Protein AF-A0A0D0E527-F1 (afdb_monomer_lite)

pLDDT: mean 85.64, std 10.83, range [58.16, 96.81]

Sequence (55 aa):
NLNPIEEAFSKIKAWIHQNSDVFAADNGMFYDMYEALFVVTVEDAQGYIRHSGYF

Radius of gyration: 13.01 Å; chains: 1; bounding box: 32×14×32 Å

Structure (mmCIF, N/CA/C/O backbone):
data_AF-A0A0D0E527-F1
#
_entry.id   AF-A0A0D0E527-F1
#
loop_
_atom_site.group_PDB
_atom_site.id
_atom_site.type_symbol
_atom_site.label_atom_id
_atom_site.label_alt_id
_atom_site.label_comp_id
_atom_site.label_asym_id
_atom_site.label_entity_id
_atom_site.label_seq_id
_atom_site.pdbx_PDB_ins_code
_atom_site.Cartn_x
_atom_site.Cartn_y
_atom_site.Cartn_z
_atom_site.occupancy
_atom_site.B_iso_or_equiv
_atom_site.auth_seq_id
_atom_site.auth_comp_id
_atom_site.auth_asym_id
_atom_site.auth_atom_id
_atom_site.pdbx_PDB_model_num
ATOM 1 N N . ASN A 1 1 ? -0.583 3.727 13.492 1.00 58.16 1 ASN A N 1
ATOM 2 C CA . ASN A 1 1 ? -1.410 4.665 12.717 1.00 58.16 1 ASN A CA 1
ATOM 3 C C . ASN A 1 1 ? -2.659 3.950 12.263 1.00 58.16 1 ASN A C 1
ATOM 5 O O . ASN A 1 1 ? -2.552 2.804 11.860 1.00 58.16 1 ASN A O 1
ATOM 9 N N . LEU A 1 2 ? -3.813 4.602 12.408 1.00 74.94 2 LEU A N 1
ATOM 10 C CA . LEU A 1 2 ? -5.138 4.057 12.084 1.00 74.94 2 LEU A CA 1
ATOM 11 C C . LEU A 1 2 ? -5.653 4.614 10.748 1.00 74.94 2 LEU A C 1
ATOM 13 O O . LEU A 1 2 ? -6.853 4.753 10.580 1.00 74.94 2 LEU A O 1
ATOM 17 N N . ASN A 1 3 ? -4.776 5.059 9.844 1.00 90.12 3 ASN A N 1
ATOM 18 C CA . ASN A 1 3 ? -5.218 5.513 8.531 1.00 90.12 3 ASN A CA 1
ATOM 19 C C . ASN A 1 3 ? -4.964 4.391 7.518 1.00 90.12 3 ASN A C 1
ATOM 21 O O . ASN A 1 3 ? -3.798 4.044 7.302 1.00 90.12 3 ASN A O 1
ATOM 25 N N . PRO A 1 4 ? -6.006 3.863 6.855 1.00 92.94 4 PRO A N 1
ATOM 26 C CA . PRO A 1 4 ? -5.868 2.718 5.958 1.00 92.94 4 PRO A CA 1
ATOM 27 C C . PRO A 1 4 ? -4.960 3.017 4.761 1.00 92.94 4 PRO A C 1
ATOM 29 O O . PRO A 1 4 ? -4.359 2.108 4.186 1.00 92.94 4 PRO A O 1
ATOM 32 N N . ILE A 1 5 ? -4.798 4.298 4.409 1.00 94.19 5 ILE A N 1
ATOM 33 C CA . ILE A 1 5 ? -3.895 4.708 3.335 1.00 94.19 5 ILE A CA 1
ATOM 34 C C . ILE A 1 5 ? -2.428 4.408 3.664 1.00 94.19 5 ILE A C 1
ATOM 36 O O . ILE A 1 5 ? -1.634 4.137 2.767 1.00 94.19 5 ILE A O 1
ATOM 40 N N . GLU A 1 6 ? -2.050 4.423 4.943 1.00 95.25 6 GLU A N 1
ATOM 41 C CA . GLU A 1 6 ? -0.670 4.165 5.345 1.00 95.25 6 GLU A CA 1
ATOM 42 C C . GLU A 1 6 ? -0.291 2.692 5.203 1.00 95.25 6 GLU A C 1
ATOM 44 O O . GLU A 1 6 ? 0.843 2.384 4.828 1.00 95.25 6 GLU A O 1
ATOM 49 N N . GLU A 1 7 ? -1.234 1.782 5.455 1.00 94.44 7 GLU A N 1
ATOM 50 C CA . GLU A 1 7 ? -1.045 0.348 5.225 1.00 94.44 7 GLU A CA 1
ATOM 51 C C . GLU A 1 7 ? -0.915 0.056 3.726 1.00 94.44 7 GLU A C 1
ATOM 53 O O . GLU A 1 7 ? 0.035 -0.616 3.313 1.00 94.44 7 GLU A O 1
ATOM 58 N N . ALA A 1 8 ? -1.771 0.670 2.901 1.00 95.25 8 ALA A N 1
ATOM 59 C CA . ALA A 1 8 ? -1.680 0.581 1.445 1.00 95.25 8 ALA A CA 1
ATOM 60 C C . ALA A 1 8 ? -0.320 1.080 0.920 1.00 95.25 8 ALA A C 1
ATOM 62 O O . ALA A 1 8 ? 0.381 0.354 0.211 1.00 95.25 8 ALA A O 1
ATOM 63 N N . PHE A 1 9 ? 0.118 2.278 1.330 1.00 94.62 9 PHE A N 1
ATOM 64 C CA . PHE A 1 9 ? 1.435 2.799 0.945 1.00 94.62 9 PHE A CA 1
ATOM 65 C C . PHE A 1 9 ? 2.589 1.941 1.469 1.00 94.62 9 PHE A C 1
ATOM 67 O O . PHE A 1 9 ? 3.629 1.851 0.816 1.00 94.62 9 PHE A O 1
ATOM 74 N N . SER A 1 10 ? 2.445 1.312 2.637 1.00 94.44 10 SER A N 1
ATOM 75 C CA . SER A 1 10 ? 3.469 0.412 3.175 1.00 94.44 10 SER A CA 1
ATOM 76 C C . SER A 1 10 ? 3.614 -0.849 2.325 1.00 94.44 10 SER A C 1
ATOM 78 O O . SER A 1 10 ? 4.745 -1.233 2.022 1.00 94.44 10 SER A O 1
ATOM 80 N N . LYS A 1 11 ? 2.502 -1.436 1.863 1.00 94.56 11 LYS A N 1
ATOM 81 C CA . LYS A 1 11 ? 2.520 -2.584 0.946 1.00 94.56 11 LYS A CA 1
ATOM 82 C C . LYS A 1 11 ? 3.125 -2.225 -0.414 1.00 94.56 11 LYS A C 1
ATOM 84 O O . LYS A 1 11 ? 3.998 -2.949 -0.887 1.00 94.56 11 LYS A O 1
ATOM 89 N N . ILE A 1 12 ? 2.737 -1.084 -0.992 1.00 93.88 12 ILE A N 1
ATOM 90 C CA . ILE A 1 12 ? 3.293 -0.588 -2.264 1.00 93.88 12 ILE A CA 1
ATOM 91 C C . ILE A 1 12 ? 4.811 -0.401 -2.151 1.00 93.88 12 ILE A C 1
ATOM 93 O O . ILE A 1 12 ? 5.562 -0.938 -2.960 1.00 93.88 12 ILE A O 1
ATOM 97 N N . LYS A 1 13 ? 5.289 0.286 -1.105 1.00 91.75 13 LYS A N 1
ATOM 98 C CA . LYS A 1 13 ? 6.733 0.479 -0.876 1.00 91.75 13 LYS A CA 1
ATOM 99 C C . LYS A 1 13 ? 7.480 -0.845 -0.704 1.00 91.75 13 LYS A C 1
ATOM 101 O O . LYS A 1 13 ? 8.571 -0.997 -1.245 1.00 91.75 13 LYS A O 1
ATOM 106 N N . ALA A 1 14 ? 6.908 -1.796 0.037 1.00 92.75 14 ALA A N 1
ATOM 107 C CA . ALA A 1 14 ? 7.515 -3.111 0.226 1.00 92.75 14 ALA A CA 1
ATOM 108 C C . ALA A 1 14 ? 7.639 -3.877 -1.099 1.00 92.75 14 ALA A C 1
ATOM 110 O O . ALA A 1 14 ? 8.684 -4.468 -1.362 1.00 92.75 14 ALA A O 1
ATOM 111 N N . TRP A 1 15 ? 6.611 -3.816 -1.948 1.00 91.31 15 TRP A N 1
ATOM 112 C CA . TRP A 1 15 ? 6.640 -4.428 -3.273 1.00 91.31 15 TRP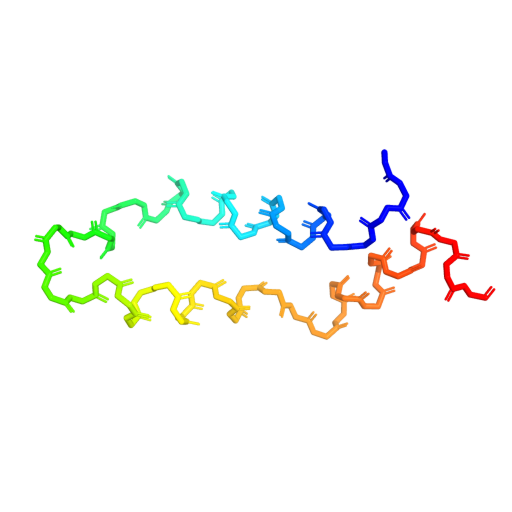 A CA 1
ATOM 113 C C . TRP A 1 15 ? 7.680 -3.773 -4.184 1.00 91.31 15 TRP A C 1
ATOM 115 O O . TRP A 1 15 ? 8.480 -4.482 -4.786 1.00 91.31 15 TRP A O 1
ATOM 125 N N . ILE A 1 16 ? 7.742 -2.437 -4.220 1.00 87.75 16 ILE A N 1
ATOM 126 C CA . ILE A 1 16 ? 8.750 -1.700 -4.998 1.00 87.75 16 ILE A CA 1
ATOM 127 C C . ILE A 1 16 ? 10.164 -2.100 -4.568 1.00 87.75 16 ILE A C 1
ATOM 129 O O . ILE A 1 16 ? 11.003 -2.381 -5.414 1.00 87.75 16 ILE A O 1
ATOM 133 N N . HIS A 1 17 ? 10.434 -2.186 -3.261 1.00 88.00 17 HIS A N 1
ATOM 134 C CA . HIS A 1 17 ? 11.744 -2.620 -2.768 1.00 88.00 17 HIS A CA 1
ATOM 135 C C . HIS A 1 17 ? 12.094 -4.064 -3.155 1.00 88.00 17 HIS A C 1
ATOM 137 O O . HIS A 1 17 ? 13.264 -4.360 -3.368 1.00 88.00 17 HIS A O 1
ATOM 143 N N . GLN A 1 18 ? 11.111 -4.964 -3.231 1.00 88.00 18 GLN A N 1
ATOM 144 C CA . GLN A 1 18 ? 11.327 -6.358 -3.642 1.00 88.00 18 GLN A CA 1
ATOM 145 C C . GLN A 1 18 ? 11.504 -6.512 -5.156 1.00 88.00 18 GLN A C 1
ATOM 147 O O . GLN A 1 18 ? 12.104 -7.487 -5.599 1.00 88.00 18 GLN A O 1
ATOM 152 N N . ASN A 1 19 ? 10.990 -5.559 -5.934 1.00 85.12 19 ASN A N 1
ATOM 153 C CA . ASN A 1 19 ? 10.986 -5.572 -7.393 1.00 85.12 19 ASN A CA 1
ATOM 154 C C . ASN A 1 19 ? 11.790 -4.393 -7.960 1.00 85.12 19 ASN A C 1
ATOM 156 O O . ASN A 1 19 ? 11.508 -3.930 -9.059 1.00 85.12 19 ASN A O 1
ATOM 160 N N . SER A 1 20 ? 12.784 -3.885 -7.222 1.00 73.19 20 SER A N 1
ATOM 161 C CA . SER A 1 20 ? 13.539 -2.680 -7.598 1.00 73.19 20 SER A CA 1
ATOM 162 C C . SER A 1 20 ? 14.226 -2.798 -8.958 1.00 73.19 20 SER A C 1
ATOM 164 O O . SER A 1 20 ? 14.433 -1.789 -9.622 1.00 73.19 20 SER A O 1
ATOM 166 N N . ASP A 1 21 ? 14.529 -4.024 -9.386 1.00 69.56 21 ASP A N 1
ATOM 167 C CA . ASP A 1 21 ? 15.121 -4.328 -10.691 1.00 69.56 21 ASP A CA 1
ATOM 168 C C . ASP A 1 21 ? 14.155 -4.066 -11.863 1.00 69.56 21 ASP A C 1
ATOM 170 O O . ASP A 1 21 ? 14.604 -3.891 -12.994 1.00 69.56 21 ASP A O 1
ATOM 174 N N . VAL A 1 22 ? 12.840 -4.014 -11.603 1.00 67.25 22 VAL A N 1
ATOM 175 C CA . VAL A 1 22 ? 11.796 -3.679 -12.589 1.00 67.25 22 VAL A CA 1
ATOM 176 C C . VAL A 1 22 ? 11.774 -2.174 -12.872 1.00 67.25 22 VAL A C 1
ATOM 178 O O . VAL A 1 22 ? 11.533 -1.772 -14.002 1.00 67.25 22 VAL A O 1
ATOM 181 N N . PHE A 1 23 ? 12.121 -1.345 -11.882 1.00 67.94 23 PHE A N 1
ATOM 182 C CA . PHE A 1 23 ? 12.156 0.118 -11.987 1.00 67.94 23 PHE A CA 1
ATOM 183 C C . PHE A 1 23 ? 13.491 0.614 -12.562 1.00 67.94 23 PHE A C 1
ATOM 185 O O . PHE A 1 23 ? 14.203 1.412 -11.939 1.00 67.94 23 PHE A O 1
ATOM 192 N N . ALA A 1 24 ? 13.871 0.117 -13.740 1.00 65.75 24 ALA A N 1
ATOM 193 C CA . ALA A 1 24 ? 15.031 0.635 -14.454 1.00 65.75 24 ALA A CA 1
ATOM 194 C C . ALA A 1 24 ? 14.819 2.126 -14.789 1.00 65.75 24 ALA A C 1
ATOM 196 O O . ALA A 1 24 ? 13.704 2.572 -15.038 1.00 65.75 24 ALA A O 1
ATOM 197 N N . ALA A 1 25 ? 15.894 2.920 -14.782 1.00 63.75 25 ALA A N 1
ATOM 198 C CA . ALA A 1 25 ? 15.860 4.379 -14.957 1.00 63.75 25 ALA A CA 1
ATOM 199 C C . ALA A 1 25 ? 15.551 4.838 -16.403 1.00 63.75 25 ALA A C 1
ATOM 201 O O . ALA A 1 25 ? 16.151 5.796 -16.898 1.00 63.75 25 ALA A O 1
ATOM 202 N N . ASP A 1 26 ? 14.667 4.132 -17.101 1.00 68.44 26 ASP A N 1
ATOM 203 C CA . ASP A 1 26 ? 14.180 4.480 -18.426 1.00 68.44 26 ASP A CA 1
ATOM 204 C C . ASP A 1 26 ? 12.772 5.109 -18.363 1.00 68.44 26 ASP A C 1
ATOM 206 O O . ASP A 1 26 ? 12.257 5.487 -17.307 1.00 68.44 26 ASP A O 1
ATOM 210 N N . ASN A 1 27 ? 12.152 5.287 -19.530 1.00 67.44 27 ASN A N 1
ATOM 211 C CA . ASN A 1 27 ? 10.855 5.947 -19.671 1.00 67.44 27 ASN A CA 1
ATOM 212 C C . ASN A 1 27 ? 9.677 5.139 -19.066 1.00 67.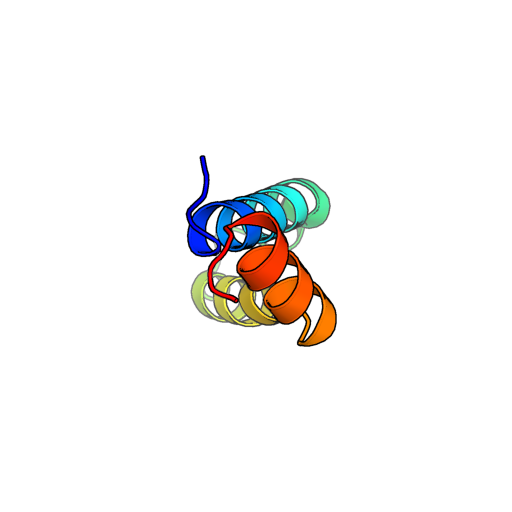44 27 ASN A C 1
ATOM 214 O O . ASN A 1 27 ? 8.543 5.624 -19.109 1.00 67.44 27 ASN A O 1
ATOM 218 N N . GLY 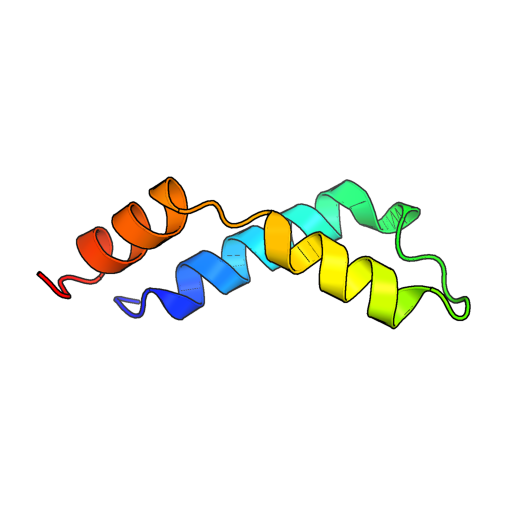A 1 28 ? 9.921 3.934 -18.530 1.00 70.75 28 GLY A N 1
ATOM 219 C CA . GLY A 1 28 ? 8.930 3.017 -17.958 1.00 70.75 28 GLY A CA 1
ATOM 220 C C . GLY A 1 28 ? 8.456 3.360 -16.544 1.00 70.75 28 GLY A C 1
ATOM 221 O O . GLY A 1 28 ? 7.378 2.922 -16.156 1.00 70.75 28 GLY A O 1
ATOM 222 N N . MET A 1 29 ? 9.153 4.242 -15.816 1.00 76.12 29 MET A N 1
ATOM 223 C CA . MET A 1 29 ? 8.888 4.518 -14.392 1.00 76.12 29 MET A CA 1
ATOM 224 C C . MET A 1 29 ? 7.411 4.807 -14.049 1.00 76.12 29 MET A C 1
ATOM 226 O O . MET A 1 29 ? 6.923 4.382 -13.004 1.00 76.12 29 MET A O 1
ATOM 230 N N . PHE A 1 30 ? 6.675 5.539 -14.896 1.00 75.56 30 PHE A N 1
ATOM 231 C CA . PHE A 1 30 ? 5.248 5.812 -14.657 1.00 75.56 30 PHE A CA 1
ATOM 232 C C . PHE A 1 30 ? 4.357 4.585 -14.869 1.00 75.56 30 PHE A C 1
ATOM 234 O O . PHE A 1 30 ? 3.360 4.433 -14.165 1.00 75.56 30 PHE A O 1
ATOM 241 N N . TYR A 1 31 ? 4.709 3.732 -15.830 1.00 78.94 31 TYR A N 1
ATOM 242 C CA . TYR A 1 31 ? 4.031 2.465 -16.074 1.00 78.94 31 TYR A CA 1
ATOM 243 C C . TYR A 1 31 ? 4.301 1.490 -14.921 1.00 78.94 31 TYR A C 1
ATOM 245 O O . TYR A 1 31 ? 3.354 0.954 -14.352 1.00 78.94 31 TYR A O 1
ATOM 253 N N . ASP A 1 32 ? 5.552 1.380 -14.474 1.00 82.06 32 ASP A N 1
ATOM 254 C CA . ASP A 1 32 ? 5.929 0.525 -13.342 1.00 82.06 32 ASP A CA 1
ATOM 255 C C . ASP A 1 32 ? 5.255 0.986 -12.040 1.00 82.06 32 ASP A C 1
ATOM 257 O O . ASP A 1 32 ? 4.796 0.183 -11.226 1.00 82.06 32 ASP A O 1
ATOM 261 N N . MET A 1 33 ? 5.129 2.306 -11.850 1.00 83.31 33 MET A N 1
ATOM 262 C CA . MET A 1 33 ? 4.391 2.873 -10.720 1.00 83.31 33 MET A CA 1
ATOM 263 C C . MET A 1 33 ? 2.894 2.563 -10.812 1.00 83.31 33 MET A C 1
ATOM 265 O O . MET A 1 33 ? 2.264 2.296 -9.791 1.00 83.31 33 MET A O 1
ATOM 269 N N . TYR A 1 34 ? 2.317 2.594 -12.018 1.00 85.50 34 TYR A N 1
ATOM 270 C CA . TYR A 1 34 ? 0.922 2.216 -12.240 1.00 85.50 34 TYR A CA 1
ATOM 271 C C . TYR A 1 34 ? 0.694 0.733 -11.930 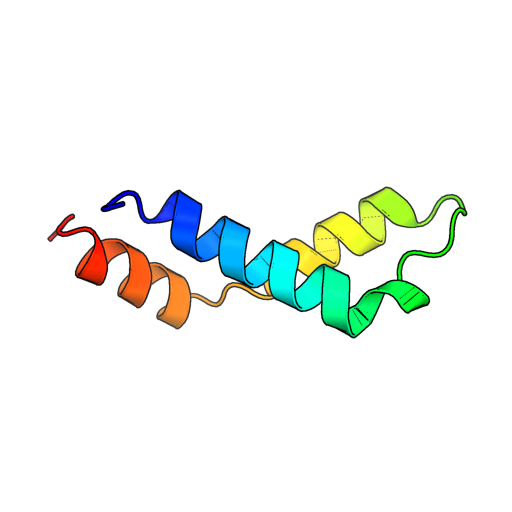1.00 85.50 34 TYR A C 1
ATOM 273 O O . TYR A 1 34 ? -0.270 0.412 -11.238 1.00 85.50 34 TYR A O 1
ATOM 281 N N . GLU A 1 35 ? 1.599 -0.157 -12.346 1.00 85.75 35 GLU A N 1
ATOM 282 C CA . GLU A 1 35 ? 1.546 -1.581 -11.992 1.00 85.75 35 GLU A CA 1
ATOM 283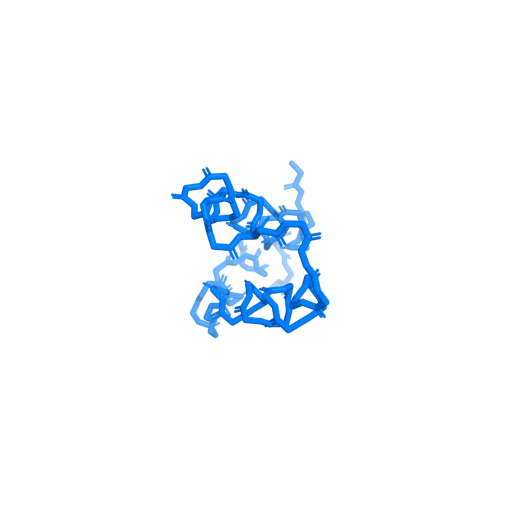 C C . GLU A 1 35 ? 1.668 -1.809 -10.481 1.00 85.75 35 GLU A C 1
ATOM 285 O O . GLU A 1 35 ? 0.896 -2.582 -9.909 1.00 85.75 35 GLU A O 1
ATOM 290 N N . ALA A 1 36 ? 2.556 -1.076 -9.803 1.00 88.06 36 ALA A N 1
ATOM 291 C CA . ALA A 1 36 ? 2.730 -1.178 -8.355 1.00 88.06 36 ALA A CA 1
ATOM 292 C C . ALA A 1 36 ? 1.444 -0.868 -7.568 1.00 88.06 36 ALA A C 1
ATOM 294 O O . ALA A 1 36 ? 1.239 -1.426 -6.489 1.00 88.06 36 ALA A O 1
ATOM 295 N N . LEU A 1 37 ? 0.552 -0.017 -8.093 1.00 89.44 37 LEU A N 1
ATOM 296 C CA . LEU A 1 37 ? -0.736 0.277 -7.450 1.00 89.44 37 LEU A CA 1
ATOM 297 C C . LEU A 1 37 ? -1.664 -0.945 -7.398 1.00 89.44 37 LEU A C 1
ATOM 299 O O . LEU A 1 37 ? -2.462 -1.054 -6.468 1.00 89.44 37 LEU A O 1
ATOM 303 N N . PHE A 1 38 ? -1.541 -1.887 -8.339 1.00 92.12 38 PHE A N 1
ATOM 304 C CA . PHE A 1 38 ? -2.368 -3.098 -8.373 1.00 92.12 38 PHE A CA 1
ATOM 305 C C . PHE A 1 38 ? -1.953 -4.160 -7.348 1.00 92.12 38 PHE A C 1
ATOM 307 O O . PHE A 1 38 ? -2.649 -5.162 -7.195 1.00 92.12 38 PHE A O 1
ATOM 314 N N . VAL A 1 39 ? -0.861 -3.949 -6.602 1.00 94.75 39 VAL A N 1
ATOM 315 C CA . VAL A 1 39 ? -0.453 -4.865 -5.524 1.00 94.75 39 VAL A CA 1
ATOM 316 C C . VAL A 1 39 ? -1.425 -4.861 -4.336 1.00 94.75 39 VAL A C 1
ATOM 318 O O . VAL A 1 39 ? -1.437 -5.795 -3.529 1.00 94.75 39 VAL A O 1
ATOM 321 N N . VAL A 1 40 ? -2.213 -3.792 -4.193 1.00 96.12 40 VAL A N 1
ATOM 322 C CA . VAL A 1 40 ? -3.254 -3.679 -3.171 1.00 96.12 40 VAL A CA 1
ATOM 323 C C . VAL A 1 40 ? -4.540 -4.271 -3.738 1.00 96.12 40 VAL A C 1
ATOM 325 O O . VAL A 1 40 ? -5.152 -3.694 -4.637 1.00 96.12 40 VAL A O 1
ATOM 328 N N . THR A 1 41 ? -4.958 -5.421 -3.213 1.00 96.44 41 THR A N 1
ATOM 329 C CA . THR A 1 41 ? -6.206 -6.066 -3.625 1.00 96.44 41 THR A CA 1
ATOM 330 C C . THR A 1 41 ? -7.414 -5.462 -2.907 1.00 96.44 41 THR A C 1
ATOM 332 O O . THR A 1 41 ? -7.296 -4.672 -1.964 1.00 96.44 41 THR A O 1
ATOM 335 N N . VAL A 1 42 ? -8.615 -5.853 -3.340 1.00 96.06 42 VAL A N 1
ATOM 336 C CA . VAL A 1 42 ? -9.865 -5.457 -2.677 1.00 96.06 42 VAL A CA 1
ATOM 337 C C . VAL A 1 42 ? -9.906 -5.977 -1.237 1.00 96.06 42 VAL A C 1
ATOM 339 O O . VAL A 1 42 ? -10.342 -5.264 -0.334 1.00 96.06 42 VAL A O 1
ATOM 342 N N . GLU A 1 43 ? -9.422 -7.194 -1.006 1.00 96.81 43 GLU A N 1
ATOM 343 C CA . GLU A 1 43 ? -9.368 -7.831 0.311 1.00 96.81 43 GLU A CA 1
ATOM 344 C C . GLU A 1 43 ? -8.385 -7.113 1.241 1.00 96.81 43 GLU A C 1
ATOM 346 O O . GLU A 1 43 ? -8.710 -6.880 2.407 1.00 96.81 43 GLU A O 1
ATOM 351 N N . ASP A 1 44 ? -7.221 -6.701 0.725 1.00 96.00 44 ASP A N 1
ATOM 352 C CA . ASP A 1 44 ? -6.282 -5.860 1.472 1.00 96.00 44 ASP A CA 1
ATOM 353 C C . ASP A 1 44 ? -6.949 -4.550 1.900 1.00 96.00 44 ASP A C 1
ATOM 355 O O . ASP A 1 44 ? -6.918 -4.193 3.077 1.00 96.00 44 ASP A O 1
ATOM 359 N N . ALA A 1 45 ? -7.601 -3.855 0.960 1.00 94.88 45 ALA A N 1
ATOM 360 C CA . ALA A 1 45 ? -8.262 -2.582 1.227 1.00 94.88 45 ALA A CA 1
ATOM 361 C C . ALA A 1 45 ? -9.361 -2.721 2.292 1.00 94.88 45 ALA A C 1
ATOM 363 O O . ALA A 1 45 ? -9.428 -1.915 3.221 1.00 94.88 45 ALA A O 1
ATOM 364 N N . GLN A 1 46 ? -10.185 -3.771 2.207 1.00 95.44 46 GLN A N 1
ATOM 365 C CA . GLN A 1 46 ? -11.176 -4.087 3.239 1.00 95.44 46 GLN A CA 1
ATOM 366 C C . GLN A 1 46 ? -10.514 -4.340 4.602 1.00 95.44 46 GLN A C 1
ATOM 368 O O . GLN A 1 46 ? -11.003 -3.850 5.624 1.00 95.44 46 GLN A O 1
ATOM 373 N N . GLY A 1 47 ? -9.390 -5.062 4.617 1.00 94.81 47 GLY A N 1
ATOM 374 C CA . GLY A 1 47 ? -8.582 -5.299 5.811 1.00 94.81 47 GLY A CA 1
ATOM 375 C C . GLY A 1 47 ? -8.062 -4.007 6.441 1.00 94.81 47 GLY A C 1
ATOM 376 O O . GLY A 1 47 ? -8.245 -3.804 7.641 1.00 94.81 47 GLY A O 1
ATOM 377 N N . TYR A 1 48 ? -7.495 -3.105 5.637 1.00 95.12 48 TYR A N 1
ATOM 378 C CA . TYR A 1 48 ? -6.944 -1.828 6.103 1.00 95.12 48 TYR A CA 1
ATOM 379 C C . TYR A 1 48 ? -8.023 -0.926 6.692 1.00 95.12 48 TYR A C 1
ATOM 381 O O . TYR A 1 48 ? -7.859 -0.402 7.794 1.00 95.12 48 TYR A O 1
ATOM 389 N N . ILE A 1 49 ? -9.163 -0.781 6.002 1.00 94.31 49 ILE A N 1
ATOM 390 C CA . ILE A 1 49 ? -10.309 0.001 6.497 1.00 94.31 49 ILE A CA 1
ATOM 391 C C . ILE A 1 49 ? -10.752 -0.559 7.861 1.00 94.31 49 ILE A C 1
ATOM 393 O O . ILE A 1 49 ? -11.071 0.207 8.774 1.00 94.31 49 ILE A O 1
ATOM 397 N N . A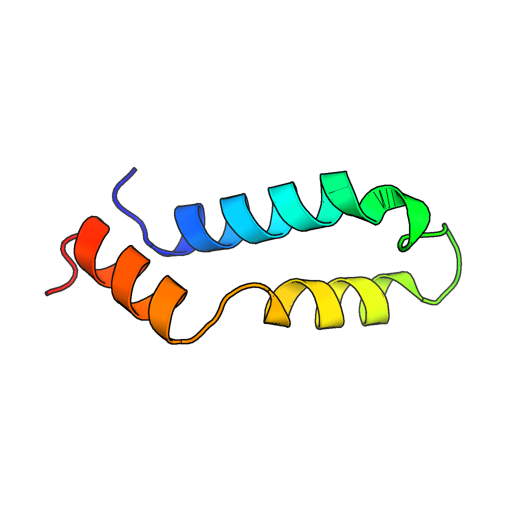RG A 1 50 ? -10.716 -1.894 8.032 1.00 93.31 50 ARG A N 1
ATOM 398 C CA . ARG A 1 50 ? -11.147 -2.573 9.268 1.00 93.31 50 ARG A CA 1
ATOM 399 C C . ARG A 1 50 ? -10.208 -2.349 10.409 1.00 93.31 50 ARG A C 1
ATOM 401 O O . ARG A 1 50 ? -10.637 -1.980 11.499 1.00 93.31 50 ARG A O 1
ATOM 408 N N . HIS A 1 51 ? -8.938 -2.567 10.139 1.00 90.81 51 HIS A N 1
ATOM 409 C CA . HIS A 1 51 ? -7.880 -2.369 11.102 1.00 90.81 51 HIS A CA 1
ATOM 410 C C . HIS A 1 51 ? -7.815 -0.910 11.577 1.00 90.81 51 HIS A C 1
ATOM 412 O O . HIS A 1 51 ? -7.581 -0.642 12.752 1.00 90.81 51 HIS A O 1
ATOM 418 N N . SER A 1 52 ? -8.139 0.017 10.681 1.00 91.25 52 SER A N 1
ATOM 419 C CA . SER A 1 52 ? -8.207 1.449 10.948 1.00 91.25 52 SER A CA 1
ATOM 420 C C . SER A 1 52 ? -9.462 1.903 11.710 1.00 91.25 52 SER A C 1
ATOM 422 O O . SER A 1 52 ? -9.543 3.062 12.109 1.00 91.25 52 SER A O 1
ATOM 424 N N . GLY A 1 53 ? -10.443 1.021 11.935 1.00 88.81 53 GLY A N 1
ATOM 425 C CA . GLY A 1 53 ? -11.666 1.343 12.680 1.00 88.81 53 GLY A CA 1
ATOM 426 C C . GLY A 1 53 ? -12.701 2.160 11.899 1.00 88.81 53 GLY A C 1
ATOM 427 O O . GLY A 1 53 ? -13.556 2.794 12.510 1.00 88.81 53 GLY A O 1
ATOM 428 N N . TYR A 1 54 ? -12.647 2.149 10.563 1.00 81.12 54 TYR A N 1
ATOM 429 C CA . TYR A 1 54 ? -13.607 2.833 9.681 1.00 81.12 54 TYR A CA 1
ATOM 430 C C . TYR A 1 54 ? -14.846 1.947 9.415 1.00 81.12 54 TYR A C 1
ATOM 432 O O . TYR A 1 54 ? -15.242 1.758 8.264 1.00 81.12 54 TYR A O 1
ATOM 440 N N . PHE A 1 55 ? -15.397 1.335 10.472 1.00 65.62 55 PHE A N 1
ATOM 441 C CA . PHE A 1 55 ? -16.465 0.321 10.432 1.00 65.62 55 PHE A CA 1
ATOM 442 C C . PHE A 1 55 ? -17.678 0.738 11.256 1.00 65.62 55 PHE A C 1
ATOM 444 O O . PHE A 1 55 ? -17.472 1.281 12.364 1.00 65.62 55 PHE A O 1
#

Foldseek 3Di:
DLQLVVVLVVQLVVVCVVVVVVCPPDPCNVVVSVVSSPSQDPVSSVVSCVSSPVD

Secondary structure (DSSP, 8-state):
---HHHHHHHHHHHHHHHTTTTS-SSTTHHHHHHHHHTTS-HHHHHHHHHHTT--

Organism: NCBI:txid930991